Protein AF-A0A5Y6T663-F1 (afdb_monomer_lite)

Structure (mmCIF, N/CA/C/O backbone):
data_AF-A0A5Y6T663-F1
#
_entry.id   AF-A0A5Y6T663-F1
#
loop_
_atom_site.group_PDB
_atom_site.id
_atom_site.type_symbol
_atom_site.label_atom_id
_atom_site.label_alt_id
_atom_site.label_comp_id
_atom_site.label_asym_id
_atom_site.label_entity_id
_atom_site.label_seq_id
_atom_site.pdbx_PDB_ins_code
_atom_site.Cartn_x
_atom_site.Cartn_y
_atom_site.Cartn_z
_atom_site.occupancy
_atom_site.B_iso_or_equiv
_atom_site.auth_seq_id
_atom_site.auth_comp_id
_atom_site.auth_asym_id
_atom_site.auth_atom_id
_atom_site.pdbx_PDB_model_num
ATOM 1 N N . MET A 1 1 ? -22.056 -0.244 10.988 1.00 65.25 1 MET A N 1
ATOM 2 C CA . MET A 1 1 ? -20.904 -1.158 10.854 1.00 65.25 1 MET A CA 1
ATOM 3 C C . MET A 1 1 ? -20.160 -0.707 9.626 1.00 65.25 1 MET A C 1
ATOM 5 O O . MET A 1 1 ? -20.735 -0.798 8.547 1.00 65.25 1 MET A O 1
ATOM 9 N N . ASP A 1 2 ? -18.940 -0.209 9.800 1.00 78.00 2 ASP A N 1
ATOM 10 C CA . ASP A 1 2 ? -18.141 0.280 8.679 1.00 78.00 2 ASP A CA 1
ATOM 11 C C . ASP A 1 2 ? -17.199 -0.819 8.213 1.00 78.00 2 ASP A C 1
ATOM 13 O O . ASP A 1 2 ? -16.526 -1.484 9.008 1.00 78.00 2 ASP A O 1
ATOM 17 N N . PHE A 1 3 ? -17.209 -1.042 6.906 1.00 76.06 3 PHE A N 1
ATOM 18 C CA . PHE A 1 3 ? -16.431 -2.079 6.262 1.00 76.06 3 PHE A CA 1
ATOM 19 C C . PHE A 1 3 ? -15.706 -1.477 5.071 1.00 76.06 3 PHE A C 1
ATOM 21 O O . PHE A 1 3 ? -16.337 -1.068 4.096 1.00 76.06 3 PHE A O 1
ATOM 28 N N . ILE A 1 4 ? -14.380 -1.441 5.154 1.00 78.56 4 ILE A N 1
ATOM 29 C CA . ILE A 1 4 ? -13.534 -0.958 4.067 1.00 78.56 4 ILE A CA 1
ATOM 30 C C . ILE A 1 4 ? -12.858 -2.159 3.420 1.00 78.56 4 ILE A C 1
ATOM 32 O O . ILE A 1 4 ? -12.134 -2.917 4.070 1.00 78.56 4 ILE A O 1
ATOM 36 N N . PHE A 1 5 ? -13.080 -2.305 2.116 1.00 75.56 5 PHE A N 1
ATOM 37 C CA . PHE A 1 5 ? -12.410 -3.294 1.284 1.00 75.56 5 PHE A CA 1
ATOM 38 C C . PHE A 1 5 ? -11.526 -2.589 0.257 1.00 75.56 5 PHE A C 1
ATOM 40 O O . PHE A 1 5 ? -12.014 -2.030 -0.722 1.00 75.56 5 PHE A O 1
ATOM 47 N N . ALA A 1 6 ? -10.217 -2.628 0.483 1.00 70.19 6 ALA A N 1
ATOM 48 C CA . ALA A 1 6 ? -9.214 -2.010 -0.373 1.00 70.19 6 ALA A CA 1
ATOM 49 C C . ALA A 1 6 ? -8.317 -3.093 -0.987 1.00 70.19 6 ALA A C 1
ATOM 51 O O . ALA A 1 6 ? -7.175 -3.314 -0.574 1.00 70.19 6 ALA A O 1
ATOM 52 N N . ASN A 1 7 ? -8.860 -3.803 -1.976 1.00 59.28 7 ASN A N 1
ATOM 53 C CA . ASN A 1 7 ? -8.087 -4.745 -2.774 1.00 59.28 7 ASN A CA 1
ATOM 54 C C . ASN A 1 7 ? -7.321 -3.983 -3.857 1.00 59.28 7 ASN A C 1
ATOM 56 O O . ASN A 1 7 ? -7.898 -3.205 -4.606 1.00 59.28 7 ASN A O 1
ATOM 60 N N . GLN A 1 8 ? -6.024 -4.233 -3.940 1.00 63.66 8 GLN A N 1
ATOM 61 C CA . GLN A 1 8 ? -5.107 -3.709 -4.951 1.00 63.66 8 GLN A CA 1
ATOM 62 C C . GLN A 1 8 ? -4.817 -2.200 -4.976 1.00 63.66 8 GLN A C 1
ATOM 64 O O . GLN A 1 8 ? -3.810 -1.797 -5.547 1.00 63.66 8 GLN A O 1
ATOM 69 N N . SER A 1 9 ? -5.609 -1.361 -4.311 1.00 70.81 9 SER A N 1
ATOM 70 C CA . SER A 1 9 ? -5.451 0.098 -4.398 1.00 70.81 9 SER A CA 1
ATOM 71 C C . SER A 1 9 ? -4.274 0.652 -3.585 1.00 70.81 9 SER A C 1
ATOM 73 O O . SER A 1 9 ? -3.608 1.592 -4.011 1.00 70.81 9 SER A O 1
ATOM 75 N N . LEU A 1 10 ? -3.985 0.079 -2.412 1.00 82.19 10 LEU A N 1
ATOM 76 C CA . LEU A 1 10 ? -3.094 0.725 -1.435 1.00 82.19 10 LEU A CA 1
ATOM 77 C C . LEU A 1 10 ? -1.600 0.614 -1.757 1.00 82.19 10 LEU A C 1
ATOM 79 O O . LEU A 1 10 ? -0.798 1.409 -1.262 1.00 82.19 10 LEU A O 1
ATOM 83 N N . TYR A 1 11 ? -1.203 -0.352 -2.580 1.00 85.75 11 TYR A N 1
ATOM 84 C CA . TYR A 1 11 ? 0.191 -0.493 -2.991 1.00 85.75 11 TYR A CA 1
ATOM 85 C C . TYR A 1 11 ? 0.550 0.355 -4.220 1.00 85.75 11 TYR A C 1
ATOM 87 O O . TYR A 1 11 ? 1.717 0.394 -4.582 1.00 85.75 11 TYR A O 1
ATOM 95 N N . TYR A 1 12 ? -0.398 1.057 -4.850 1.00 88.81 12 TYR A N 1
ATOM 96 C CA . TYR A 1 12 ? -0.092 2.094 -5.852 1.00 88.81 12 TYR A CA 1
ATOM 97 C C . TYR A 1 12 ? 0.158 3.469 -5.220 1.00 88.81 12 TYR A C 1
ATOM 99 O O . TYR A 1 12 ? 0.591 4.401 -5.894 1.00 88.81 12 TYR A O 1
ATOM 107 N N . LEU A 1 13 ? -0.112 3.602 -3.920 1.00 90.50 13 LEU A N 1
ATOM 108 C CA . LEU A 1 13 ? 0.124 4.830 -3.177 1.00 90.50 13 LEU A CA 1
ATOM 109 C C . LEU A 1 13 ? 1.591 4.932 -2.760 1.00 90.50 13 LEU A C 1
ATOM 111 O O . LEU A 1 13 ? 2.214 3.946 -2.347 1.00 90.50 13 LEU A O 1
ATOM 115 N N . THR A 1 14 ? 2.112 6.159 -2.798 1.00 91.75 14 THR A N 1
ATOM 116 C CA . THR A 1 14 ? 3.361 6.497 -2.110 1.00 91.75 14 THR A CA 1
ATOM 117 C C . THR A 1 14 ? 3.215 6.212 -0.616 1.00 91.75 14 THR A C 1
ATOM 119 O O . THR A 1 14 ? 2.104 6.160 -0.078 1.00 91.75 14 THR A O 1
ATOM 122 N N . LYS A 1 15 ? 4.338 6.050 0.092 1.00 89.00 15 LYS A N 1
ATOM 123 C CA . LYS A 1 15 ? 4.299 5.805 1.542 1.00 89.00 15 LYS A CA 1
ATOM 124 C C . LYS A 1 15 ? 3.535 6.896 2.304 1.00 89.00 15 LYS A C 1
ATOM 126 O O . LYS A 1 15 ? 2.803 6.577 3.235 1.00 89.00 15 LYS A O 1
ATOM 131 N N . GLN A 1 16 ? 3.676 8.154 1.887 1.00 90.81 16 GLN A N 1
ATOM 132 C CA . GLN A 1 16 ? 2.975 9.282 2.498 1.00 90.81 16 GLN A CA 1
ATOM 133 C C . GLN A 1 16 ? 1.462 9.225 2.236 1.00 90.81 16 GLN A C 1
ATOM 135 O O . GLN A 1 16 ? 0.690 9.199 3.189 1.00 90.81 16 GLN A O 1
ATOM 140 N N . ALA A 1 17 ? 1.048 9.087 0.971 1.00 91.50 17 ALA A N 1
ATOM 141 C CA . ALA A 1 17 ? -0.369 9.022 0.604 1.00 91.50 17 ALA A CA 1
ATOM 142 C C . ALA A 1 17 ? -1.083 7.815 1.236 1.00 91.50 17 ALA A C 1
ATOM 144 O O . ALA A 1 17 ? -2.256 7.879 1.585 1.00 91.50 17 ALA A O 1
ATOM 145 N N . PHE A 1 18 ? -0.372 6.700 1.423 1.00 89.44 18 PHE A N 1
ATOM 146 C CA . PHE A 1 18 ? -0.913 5.564 2.161 1.00 89.44 18 PHE A CA 1
ATOM 147 C C . PHE A 1 18 ? -1.203 5.892 3.624 1.00 89.44 18 PHE A C 1
ATOM 149 O O . PHE A 1 18 ? -2.261 5.522 4.123 1.00 89.44 18 PHE A O 1
ATOM 156 N N . LYS A 1 19 ? -0.265 6.549 4.316 1.00 87.69 19 LYS A N 1
ATOM 157 C CA . LYS A 1 19 ? -0.451 6.920 5.723 1.00 87.69 19 LYS A CA 1
ATOM 158 C C . LYS A 1 19 ? -1.627 7.875 5.888 1.00 87.69 19 LYS A C 1
ATOM 160 O O . LYS A 1 19 ? -2.406 7.701 6.816 1.00 87.69 19 LYS A O 1
ATOM 165 N N . GLU A 1 20 ? -1.768 8.824 4.968 1.00 90.31 20 GLU A N 1
ATOM 166 C CA . GLU A 1 20 ? -2.909 9.742 4.909 1.00 90.31 20 GLU A CA 1
ATOM 167 C C . GLU A 1 20 ? -4.222 8.975 4.720 1.00 90.31 20 GLU A C 1
ATOM 169 O O . GLU A 1 20 ? -5.112 9.102 5.552 1.00 90.31 20 GLU A O 1
ATOM 174 N N . ALA A 1 21 ? -4.306 8.077 3.733 1.00 89.38 21 ALA A N 1
ATOM 175 C CA . ALA A 1 21 ? -5.507 7.270 3.506 1.00 89.38 21 ALA A CA 1
ATOM 176 C C . ALA A 1 21 ? -5.873 6.390 4.716 1.00 89.38 21 ALA A C 1
ATOM 178 O O . ALA A 1 21 ? -7.039 6.273 5.084 1.00 89.38 21 ALA A O 1
ATOM 179 N N . VAL A 1 22 ? -4.881 5.771 5.365 1.00 85.75 22 VAL A N 1
ATOM 180 C CA . VAL A 1 22 ? -5.113 4.983 6.583 1.00 85.75 22 VAL A CA 1
ATOM 181 C C . VAL A 1 22 ? -5.629 5.873 7.716 1.00 85.75 22 VAL A C 1
ATOM 183 O O . VAL A 1 22 ? -6.558 5.475 8.417 1.00 85.75 22 VAL A O 1
ATOM 186 N N . GLN A 1 23 ? -5.062 7.068 7.890 1.00 85.94 23 GLN A N 1
ATOM 187 C CA . GLN A 1 23 ? -5.503 8.027 8.901 1.00 85.94 23 GLN A CA 1
ATOM 188 C C . GLN A 1 23 ? -6.937 8.507 8.637 1.00 85.94 23 GLN A C 1
ATOM 190 O O . GLN A 1 23 ? -7.751 8.498 9.557 1.00 85.94 23 GLN A O 1
ATOM 195 N N . GLU A 1 24 ? -7.279 8.820 7.387 1.00 87.62 24 GLU A N 1
ATOM 196 C CA . GLU A 1 24 ? -8.649 9.152 6.981 1.00 87.62 24 GLU A CA 1
ATOM 197 C C . GLU A 1 24 ? -9.622 8.015 7.314 1.00 87.62 24 GLU A C 1
ATOM 199 O O . GLU A 1 24 ? -10.703 8.255 7.851 1.00 87.62 24 GLU A O 1
ATOM 204 N N . PHE A 1 25 ? -9.237 6.755 7.073 1.00 86.25 25 PHE A N 1
ATOM 205 C CA . PHE A 1 25 ? -10.068 5.612 7.454 1.00 86.25 25 PHE A CA 1
ATOM 206 C C . PHE A 1 25 ? -10.303 5.548 8.964 1.00 86.25 25 PHE A C 1
ATOM 208 O O . PHE A 1 25 ? -11.426 5.264 9.377 1.00 86.25 25 PHE A O 1
ATOM 215 N N . TYR A 1 26 ? -9.289 5.828 9.788 1.00 82.88 26 TYR A N 1
ATOM 216 C CA . TYR A 1 26 ? -9.461 5.885 11.243 1.00 82.88 26 TYR A CA 1
ATOM 217 C C . TYR A 1 26 ? -10.381 7.021 11.691 1.00 82.88 26 TYR A C 1
ATOM 219 O O . TYR A 1 26 ? -11.121 6.838 12.652 1.00 82.88 26 TYR A O 1
ATOM 227 N N . GLU A 1 27 ? -10.323 8.181 11.040 1.00 84.94 27 GLU A N 1
ATOM 228 C CA . GLU A 1 27 ? -11.131 9.350 11.409 1.00 84.94 27 GLU A CA 1
ATOM 229 C C . GLU A 1 27 ? -12.598 9.206 10.994 1.00 84.94 27 GLU A C 1
ATOM 231 O O . GLU A 1 27 ? -13.490 9.677 11.697 1.00 84.94 27 GLU A O 1
ATOM 236 N N . LEU A 1 28 ? -12.852 8.541 9.865 1.00 85.56 28 LEU A N 1
ATOM 237 C CA . LEU A 1 28 ? -14.195 8.382 9.306 1.00 85.56 28 LEU A CA 1
ATOM 238 C C . LEU A 1 28 ? -14.950 7.170 9.861 1.00 85.56 28 LEU A C 1
ATOM 240 O O . LEU A 1 28 ? -16.181 7.149 9.829 1.00 85.56 28 LEU A O 1
ATOM 244 N N . CYS A 1 29 ? -14.239 6.144 10.327 1.00 85.19 29 CYS A N 1
ATOM 245 C CA . CYS A 1 29 ? -14.857 4.909 10.789 1.00 85.19 29 CYS A CA 1
ATOM 246 C C . CYS A 1 29 ? -15.311 4.979 12.250 1.00 85.19 29 CYS A C 1
ATOM 248 O O . CYS A 1 29 ? -14.605 5.461 13.132 1.00 85.19 29 CYS A O 1
ATOM 250 N N . ASN A 1 30 ? -16.464 4.375 12.525 1.00 85.19 30 ASN A N 1
ATOM 251 C CA . ASN A 1 30 ? -16.935 4.111 13.875 1.00 85.19 30 ASN A CA 1
ATOM 252 C C . ASN A 1 30 ? -16.051 3.071 14.582 1.00 85.19 30 ASN A C 1
ATOM 254 O O . ASN A 1 30 ? -15.374 2.244 13.958 1.00 85.19 30 ASN A O 1
ATOM 258 N N . GLU A 1 31 ? -16.115 3.063 15.915 1.00 83.25 31 GLU A N 1
ATOM 259 C CA . GLU A 1 31 ? -15.451 2.048 16.729 1.00 83.25 31 GLU A CA 1
ATOM 260 C C . GLU A 1 31 ? -15.869 0.629 16.299 1.00 83.25 31 GLU A C 1
ATOM 262 O O . GLU A 1 31 ? -17.045 0.337 16.068 1.00 83.25 31 GLU A O 1
ATOM 267 N N . GLY A 1 32 ? -14.884 -0.264 16.167 1.00 80.56 32 GLY A N 1
ATOM 268 C CA . GLY A 1 32 ? -15.101 -1.643 15.720 1.00 80.56 32 GLY A CA 1
ATOM 269 C C . GLY A 1 32 ? -15.143 -1.839 14.201 1.00 80.56 32 GLY A C 1
ATOM 270 O O . GLY A 1 32 ? -15.439 -2.947 13.752 1.00 80.56 32 GLY A O 1
ATOM 271 N N . ALA A 1 33 ? -14.835 -0.813 13.404 1.00 81.88 33 ALA A N 1
ATOM 272 C CA . ALA A 1 33 ? -14.691 -0.958 11.959 1.00 81.88 33 ALA A CA 1
ATOM 273 C C . ALA A 1 33 ? -13.620 -1.985 11.562 1.00 81.88 33 ALA A C 1
ATOM 275 O O . ALA A 1 33 ? -12.612 -2.185 12.247 1.00 81.88 33 ALA A O 1
ATOM 276 N N . ILE A 1 34 ? -13.846 -2.635 10.419 1.00 81.38 34 ILE A N 1
ATOM 277 C CA . ILE A 1 34 ? -12.955 -3.666 9.887 1.00 81.38 34 ILE A CA 1
ATOM 278 C C . ILE A 1 34 ? -12.421 -3.213 8.530 1.00 81.38 34 ILE A C 1
ATOM 280 O O . ILE A 1 34 ? -13.188 -2.933 7.608 1.00 81.38 34 ILE A O 1
ATOM 284 N N . ILE A 1 35 ? -11.092 -3.197 8.405 1.00 78.69 35 ILE A N 1
ATOM 285 C CA . ILE A 1 35 ? -10.388 -2.875 7.163 1.00 78.69 35 ILE A CA 1
ATOM 286 C C . ILE A 1 35 ? -9.744 -4.146 6.618 1.00 78.69 35 ILE A C 1
ATOM 288 O O . ILE A 1 35 ? -8.910 -4.771 7.276 1.00 78.69 35 ILE A O 1
ATOM 292 N N . PHE A 1 36 ? -10.107 -4.506 5.389 1.00 77.94 36 PHE A N 1
ATOM 293 C CA . PHE A 1 36 ? -9.429 -5.536 4.612 1.00 77.94 36 PHE A CA 1
ATOM 294 C C . PHE A 1 36 ? -8.640 -4.889 3.481 1.00 77.94 36 PHE A C 1
ATOM 296 O O . PHE A 1 36 ? -9.215 -4.313 2.558 1.00 77.94 36 PHE A O 1
ATOM 303 N N . ALA A 1 37 ? -7.319 -5.030 3.539 1.00 76.62 37 ALA A N 1
ATOM 304 C CA . ALA A 1 37 ? -6.406 -4.531 2.526 1.00 76.62 37 ALA A CA 1
ATOM 305 C C . ALA A 1 37 ? -5.456 -5.627 2.043 1.00 76.62 37 ALA A C 1
ATOM 307 O O . ALA A 1 37 ? -5.059 -6.511 2.804 1.00 76.62 37 ALA A O 1
ATOM 308 N N . THR A 1 38 ? -5.063 -5.542 0.776 1.00 75.38 38 THR A N 1
ATOM 309 C CA . THR A 1 38 ? -4.017 -6.391 0.196 1.00 75.38 38 THR A CA 1
ATOM 310 C C . THR A 1 38 ? -2.791 -5.553 -0.122 1.00 75.38 38 THR A C 1
ATOM 312 O O . THR A 1 38 ? -2.913 -4.527 -0.791 1.00 75.38 38 THR A O 1
ATOM 315 N N . MET A 1 39 ? -1.618 -6.023 0.290 1.00 78.44 39 MET A N 1
ATOM 316 C CA . MET A 1 39 ? -0.323 -5.431 -0.046 1.00 78.44 39 MET A CA 1
ATOM 317 C C . MET A 1 39 ? 0.516 -6.431 -0.837 1.00 78.44 39 MET A C 1
ATOM 319 O O . MET A 1 39 ? 0.359 -7.644 -0.671 1.00 78.44 39 MET A O 1
ATOM 323 N N . MET A 1 40 ? 1.401 -5.928 -1.697 1.00 81.44 40 MET A N 1
ATOM 324 C CA . MET A 1 40 ? 2.237 -6.777 -2.545 1.00 81.44 40 MET A CA 1
ATOM 325 C C . MET A 1 40 ? 3.554 -7.091 -1.854 1.00 81.44 40 MET A C 1
ATOM 327 O O . MET A 1 40 ? 4.299 -6.184 -1.496 1.00 81.44 40 MET A O 1
ATOM 331 N N . SER A 1 41 ? 3.874 -8.377 -1.734 1.00 80.25 41 SER A N 1
ATOM 332 C CA . SER A 1 41 ? 5.242 -8.806 -1.442 1.00 80.25 41 SER A CA 1
ATOM 333 C C . SER A 1 41 ? 6.082 -8.761 -2.715 1.00 80.25 41 SER A C 1
ATOM 335 O O . SER A 1 41 ? 5.595 -9.044 -3.813 1.00 80.25 41 SER A O 1
ATOM 337 N N . ASP A 1 42 ? 7.362 -8.443 -2.562 1.00 77.31 42 ASP A N 1
ATOM 338 C CA . ASP A 1 42 ? 8.345 -8.469 -3.644 1.00 77.31 42 ASP A CA 1
ATOM 339 C C . ASP A 1 42 ? 8.561 -9.875 -4.241 1.00 77.31 42 ASP A C 1
ATOM 341 O O . ASP A 1 42 ? 8.904 -9.999 -5.419 1.00 77.31 42 ASP A O 1
ATOM 345 N N . LYS A 1 43 ? 8.300 -10.940 -3.471 1.00 76.69 43 LYS A N 1
ATOM 346 C CA . LYS A 1 43 ? 8.506 -12.341 -3.877 1.00 76.69 43 LYS A CA 1
ATOM 347 C C . LYS A 1 43 ? 7.647 -12.766 -5.068 1.00 76.69 43 LYS A C 1
ATOM 349 O O . LYS A 1 43 ? 8.137 -13.468 -5.952 1.00 76.69 43 LYS A O 1
ATOM 354 N N . GLY A 1 44 ? 6.391 -12.316 -5.114 1.00 70.00 44 GLY A N 1
ATOM 355 C CA . GLY A 1 44 ? 5.439 -12.680 -6.173 1.00 70.00 44 GLY A CA 1
ATOM 356 C C . GLY A 1 44 ? 5.745 -12.043 -7.534 1.00 70.00 44 GLY A C 1
ATOM 357 O O . GLY A 1 44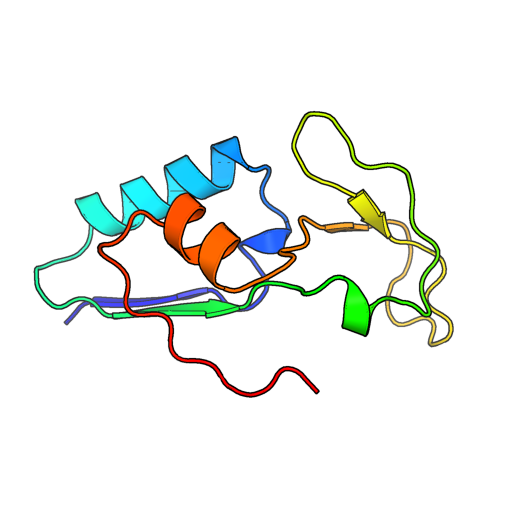 ? 5.148 -12.420 -8.539 1.00 70.00 44 GLY A O 1
ATOM 358 N N . TYR A 1 45 ? 6.673 -11.082 -7.570 1.00 72.69 45 TYR A N 1
ATOM 359 C CA . TYR A 1 45 ? 7.019 -10.293 -8.756 1.00 72.69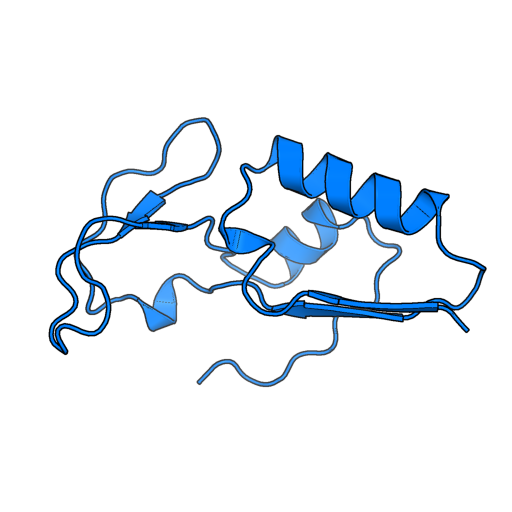 45 TYR A CA 1
ATOM 360 C C . TYR A 1 45 ? 8.477 -10.487 -9.181 1.00 72.69 45 TYR A C 1
ATOM 362 O O . TYR A 1 45 ? 9.015 -9.696 -9.951 1.00 72.69 45 TYR A O 1
ATOM 370 N N . SER A 1 46 ? 9.113 -11.567 -8.725 1.00 72.69 46 SER A N 1
ATOM 371 C CA . SER A 1 46 ? 10.474 -11.946 -9.126 1.00 72.69 46 SER A CA 1
ATOM 372 C C . SER A 1 46 ? 10.633 -12.148 -10.639 1.00 72.69 46 SER A C 1
ATOM 374 O O . SER A 1 46 ? 11.716 -11.930 -11.168 1.00 72.69 46 SER A O 1
ATOM 376 N N . MET A 1 47 ? 9.548 -12.514 -11.328 1.00 74.69 47 MET A N 1
ATOM 377 C CA . MET A 1 47 ? 9.494 -12.743 -12.779 1.00 74.69 47 MET A CA 1
ATOM 378 C C . MET A 1 47 ? 9.341 -11.454 -13.606 1.00 74.69 47 MET A C 1
ATOM 380 O O . MET A 1 47 ? 9.300 -11.527 -14.830 1.00 74.69 47 MET A O 1
ATOM 384 N N . TYR A 1 48 ? 9.185 -10.295 -12.960 1.00 80.00 48 TYR A N 1
ATOM 385 C CA . TYR A 1 48 ? 9.027 -9.004 -13.627 1.00 80.00 48 TYR A CA 1
ATOM 386 C C . TYR A 1 48 ? 10.345 -8.236 -13.623 1.00 80.00 48 TYR A C 1
ATOM 388 O O . TYR A 1 48 ? 11.135 -8.326 -12.679 1.00 80.00 48 TYR A O 1
ATOM 396 N N . GLU A 1 49 ? 10.542 -7.409 -14.645 1.00 83.00 49 GLU A N 1
ATOM 397 C CA . GLU A 1 49 ? 11.601 -6.409 -14.625 1.00 83.00 49 GLU A CA 1
ATOM 398 C C . GLU A 1 49 ? 11.265 -5.343 -13.585 1.00 83.00 49 GLU A C 1
ATOM 400 O O . GLU A 1 49 ? 10.129 -4.868 -13.494 1.00 83.00 49 GLU A O 1
ATOM 405 N N . ARG A 1 50 ? 12.258 -4.976 -12.776 1.00 8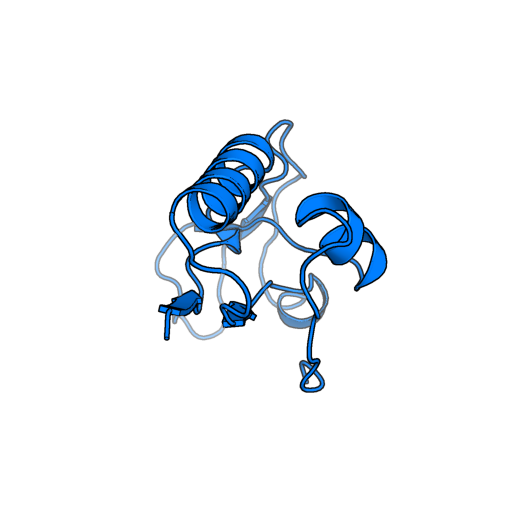5.88 50 ARG A N 1
ATOM 406 C CA . ARG A 1 50 ? 12.086 -4.076 -11.639 1.00 85.88 50 ARG A CA 1
ATOM 407 C C . ARG A 1 50 ? 13.099 -2.947 -11.707 1.00 85.88 50 ARG A C 1
ATOM 409 O O . ARG A 1 50 ? 14.293 -3.207 -11.814 1.00 85.88 50 ARG A O 1
ATOM 416 N N . GLY A 1 51 ? 12.612 -1.717 -11.588 1.00 86.69 51 GLY A N 1
ATOM 417 C CA . GLY A 1 51 ? 13.456 -0.548 -11.377 1.00 86.69 51 GLY A CA 1
ATOM 418 C C . GLY A 1 51 ? 14.043 -0.501 -9.964 1.00 86.69 51 GLY A C 1
ATOM 419 O O . GLY A 1 51 ? 13.769 -1.359 -9.111 1.00 86.69 51 GLY A O 1
ATOM 420 N N . GLU A 1 52 ? 14.830 0.541 -9.716 1.00 90.88 52 GLU A N 1
ATOM 421 C CA . GLU A 1 52 ? 15.312 0.897 -8.381 1.00 90.88 52 GLU A CA 1
ATOM 422 C C . GLU A 1 52 ? 14.166 1.364 -7.471 1.00 90.88 52 GLU A C 1
ATOM 424 O O . GLU A 1 52 ? 13.090 1.755 -7.934 1.00 90.88 52 GLU A O 1
ATOM 429 N N . LEU A 1 53 ? 14.387 1.290 -6.155 1.00 91.31 53 LEU A N 1
ATOM 430 C CA . LEU A 1 53 ? 13.455 1.861 -5.181 1.00 91.31 53 LEU A CA 1
ATOM 431 C C . LEU A 1 53 ? 13.549 3.390 -5.233 1.00 91.31 53 LEU A C 1
ATOM 433 O O . LEU A 1 53 ? 14.626 3.947 -5.053 1.00 91.31 53 LEU A O 1
ATOM 437 N N . MET A 1 54 ? 12.419 4.051 -5.461 1.00 92.75 54 MET A N 1
ATOM 438 C CA . MET A 1 54 ? 12.321 5.509 -5.501 1.00 92.75 54 MET A CA 1
ATOM 439 C C . MET A 1 54 ? 12.152 6.089 -4.086 1.00 92.75 54 MET A C 1
ATOM 441 O O . MET A 1 54 ? 11.644 5.410 -3.190 1.00 92.75 54 MET A O 1
ATOM 445 N N . ASP A 1 55 ? 12.470 7.374 -3.901 1.00 92.62 55 ASP A N 1
ATOM 446 C CA . ASP A 1 55 ? 12.356 8.075 -2.605 1.00 92.62 55 ASP A CA 1
ATOM 447 C C . ASP A 1 55 ? 10.934 8.044 -2.013 1.00 92.62 55 ASP A C 1
ATOM 449 O O . ASP A 1 55 ? 10.738 8.046 -0.800 1.00 92.62 55 ASP A O 1
ATOM 453 N N . ASN A 1 56 ? 9.912 7.948 -2.867 1.00 91.06 56 ASN A N 1
ATOM 454 C CA . ASN A 1 56 ? 8.506 7.847 -2.466 1.00 91.06 56 ASN A CA 1
ATOM 455 C C . ASN A 1 56 ? 8.059 6.415 -2.086 1.00 91.06 56 ASN A C 1
ATOM 457 O O . ASN A 1 56 ? 6.866 6.176 -1.869 1.00 91.06 56 ASN A O 1
ATOM 461 N N . SER A 1 57 ? 9.011 5.480 -1.987 1.00 90.75 57 SER A N 1
ATOM 462 C CA . SER A 1 57 ? 8.828 4.050 -1.696 1.00 90.75 57 SER A CA 1
ATOM 463 C C . SER A 1 57 ? 8.132 3.231 -2.791 1.00 90.75 57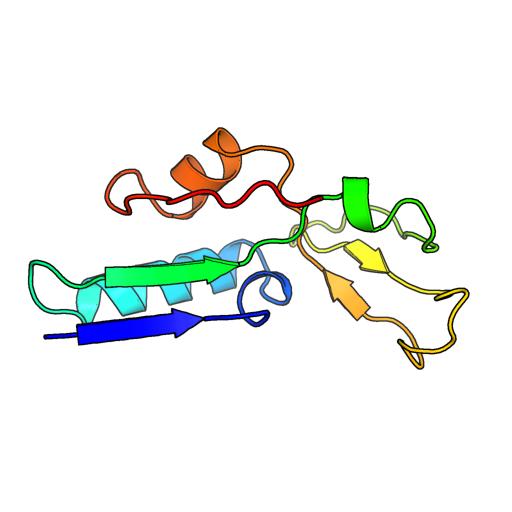 SER A C 1
ATOM 465 O O . SER A 1 57 ? 7.748 2.086 -2.546 1.00 90.75 57 SER A O 1
ATOM 467 N N . LEU A 1 58 ? 7.971 3.781 -3.997 1.00 92.25 58 LEU A N 1
ATOM 468 C CA . LEU A 1 58 ? 7.497 3.028 -5.155 1.00 92.25 58 LEU A CA 1
ATOM 469 C C . LEU A 1 58 ? 8.665 2.396 -5.908 1.00 92.25 58 LEU A C 1
ATOM 471 O O . LEU A 1 58 ? 9.789 2.896 -5.912 1.00 92.25 58 LEU A O 1
ATOM 475 N N . ARG A 1 59 ? 8.379 1.287 -6.582 1.00 92.06 59 ARG A N 1
ATOM 476 C CA . ARG A 1 59 ? 9.291 0.634 -7.513 1.00 92.06 59 ARG A CA 1
ATOM 477 C C . ARG A 1 59 ? 8.576 0.421 -8.835 1.00 92.06 59 ARG A C 1
ATOM 479 O O . ARG A 1 59 ? 7.439 -0.051 -8.863 1.00 92.06 59 ARG A O 1
ATOM 486 N N . GLU A 1 60 ? 9.245 0.763 -9.926 1.00 91.81 60 GLU A N 1
ATOM 487 C CA . GLU A 1 60 ? 8.716 0.507 -11.260 1.00 91.81 60 GLU A CA 1
ATOM 488 C C . GLU A 1 60 ? 8.771 -0.995 -11.576 1.00 91.81 60 GLU A C 1
ATOM 490 O O . GLU A 1 6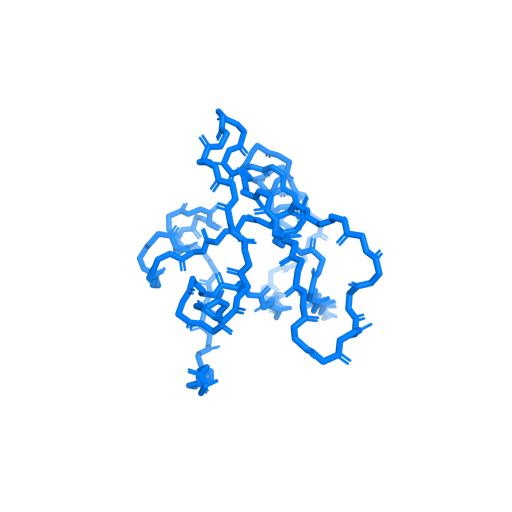0 ? 9.773 -1.659 -11.312 1.00 91.81 60 GLU A O 1
ATOM 495 N N . VAL A 1 61 ? 7.692 -1.530 -12.138 1.00 88.56 61 VAL A N 1
ATOM 496 C CA . VAL A 1 61 ? 7.523 -2.927 -12.539 1.00 88.56 61 VAL A CA 1
ATOM 497 C C . VAL A 1 61 ? 7.131 -2.951 -14.014 1.00 88.56 61 VAL A C 1
ATOM 499 O O . VAL A 1 61 ? 6.148 -2.313 -14.399 1.00 88.56 61 VAL A O 1
ATOM 502 N N . LYS A 1 62 ? 7.895 -3.678 -14.835 1.00 85.75 62 LYS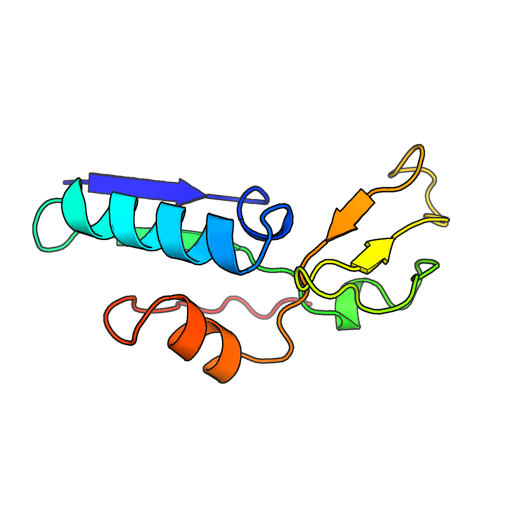 A N 1
ATOM 503 C CA . LYS A 1 62 ? 7.711 -3.810 -16.293 1.00 85.75 62 LYS A CA 1
ATOM 504 C C . LYS A 1 62 ? 7.870 -5.260 -16.744 1.00 85.75 62 LYS A C 1
ATOM 506 O O . LYS A 1 62 ? 8.184 -6.149 -15.953 1.00 85.75 62 LYS A O 1
ATOM 511 N N . GLY A 1 63 ? 7.665 -5.487 -18.041 1.00 70.50 63 GLY A N 1
ATOM 512 C CA . GLY A 1 63 ? 8.142 -6.702 -18.703 1.00 70.50 63 GLY A CA 1
ATOM 513 C C . GLY A 1 63 ? 7.397 -7.966 -18.286 1.00 70.50 63 GLY A C 1
ATOM 514 O O . GLY A 1 63 ? 8.006 -9.020 -18.167 1.00 70.50 63 GLY A O 1
ATOM 515 N N . CYS A 1 64 ? 6.085 -7.877 -18.035 1.00 64.94 64 CYS A N 1
ATOM 516 C CA . CYS A 1 64 ? 5.287 -9.042 -17.659 1.00 64.94 64 CYS A CA 1
ATOM 517 C C . CYS A 1 64 ? 5.422 -10.165 -18.707 1.00 64.94 64 CYS A C 1
ATOM 519 O O . CYS A 1 64 ? 4.941 -9.978 -19.828 1.00 64.94 64 CYS A O 1
ATOM 521 N N . PRO A 1 65 ? 5.953 -11.355 -18.353 1.00 62.56 65 PRO A N 1
ATOM 522 C CA . PRO A 1 65 ? 6.131 -12.452 -19.313 1.00 62.56 65 PRO A CA 1
ATOM 523 C C . PRO A 1 65 ? 4.810 -12.939 -19.923 1.00 62.56 65 PRO A C 1
ATOM 525 O O . PRO A 1 65 ? 4.784 -13.498 -21.012 1.00 62.56 65 PRO A O 1
ATOM 528 N N . SER A 1 66 ? 3.698 -12.720 -19.212 1.00 68.00 66 SER A N 1
ATOM 529 C CA . SER A 1 66 ? 2.349 -13.098 -19.651 1.00 68.00 66 SER A CA 1
ATOM 530 C C . SER A 1 66 ? 1.620 -12.016 -20.458 1.00 68.00 66 SER A C 1
ATOM 532 O O . SER A 1 66 ? 0.478 -12.234 -20.852 1.00 68.00 66 SER A O 1
ATOM 534 N N . GLY A 1 67 ? 2.216 -10.832 -20.648 1.00 63.34 67 GLY A N 1
ATOM 535 C CA . GLY A 1 67 ? 1.576 -9.695 -21.324 1.00 63.34 67 GLY A CA 1
ATOM 536 C C . GLY A 1 67 ? 0.404 -9.053 -20.563 1.00 63.34 67 GLY A C 1
ATOM 537 O O . GLY A 1 67 ? -0.225 -8.136 -21.078 1.00 63.34 67 GLY A O 1
ATOM 538 N N . ARG A 1 68 ? 0.101 -9.498 -19.332 1.00 63.34 68 ARG A N 1
ATOM 539 C CA . ARG A 1 68 ? -1.028 -8.994 -18.521 1.00 63.34 68 ARG A CA 1
ATOM 540 C C . ARG A 1 68 ? -0.884 -7.540 -18.069 1.00 63.34 68 ARG A C 1
ATOM 542 O O . ARG A 1 68 ? -1.886 -6.894 -17.791 1.00 63.34 68 ARG A O 1
ATOM 549 N N . LEU A 1 69 ? 0.347 -7.046 -17.971 1.00 64.88 69 LEU A N 1
ATOM 550 C CA . LEU A 1 69 ? 0.651 -5.641 -17.706 1.00 64.88 69 LEU A CA 1
ATOM 551 C C . LEU A 1 69 ? 1.177 -5.021 -19.000 1.00 64.88 69 LEU A C 1
ATOM 553 O O . LEU A 1 69 ? 2.324 -5.250 -19.382 1.00 64.88 69 LEU A O 1
ATOM 557 N N . SER A 1 70 ? 0.325 -4.259 -19.685 1.00 61.94 70 SER A N 1
ATOM 558 C CA . SER A 1 70 ? 0.738 -3.412 -20.800 1.00 61.94 70 SER A CA 1
ATOM 559 C C . SER A 1 70 ? 1.370 -2.131 -20.242 1.00 61.94 70 SER A C 1
ATOM 561 O O . SER A 1 70 ? 0.656 -1.232 -19.803 1.00 61.94 70 SER A O 1
ATOM 563 N N . GLY A 1 71 ? 2.702 -2.056 -20.234 1.00 73.81 71 GLY A N 1
ATOM 564 C CA . GLY A 1 71 ? 3.460 -0.872 -19.804 1.00 73.81 71 GLY A CA 1
ATOM 565 C C . GLY A 1 71 ? 4.068 -0.976 -18.402 1.00 73.81 71 GLY A C 1
ATOM 566 O O . GLY A 1 71 ? 4.166 -2.061 -17.828 1.00 73.81 71 GLY A O 1
ATOM 567 N N . SER A 1 72 ? 4.526 0.162 -17.876 1.00 84.75 72 SER A N 1
ATOM 568 C CA . SER A 1 72 ? 5.061 0.265 -16.516 1.00 84.75 72 SER A CA 1
ATOM 569 C C . SER A 1 72 ? 3.951 0.417 -15.482 1.00 84.75 72 SER A C 1
ATOM 571 O O . SER A 1 72 ? 2.959 1.106 -15.707 1.00 84.75 72 SER A O 1
ATOM 573 N N . SER A 1 73 ? 4.155 -0.151 -14.301 1.00 87.19 73 SER A N 1
ATOM 574 C CA . SER A 1 73 ? 3.381 0.163 -13.097 1.00 87.19 73 SER A CA 1
ATOM 575 C C . SER A 1 73 ? 4.310 0.504 -11.944 1.00 87.19 73 SER A C 1
ATOM 577 O O . SER A 1 73 ? 5.421 -0.011 -11.877 1.00 87.19 73 SER A O 1
ATOM 579 N N . TYR A 1 74 ? 3.853 1.342 -11.019 1.00 90.44 74 TYR A N 1
ATOM 580 C CA . TYR A 1 74 ? 4.622 1.731 -9.839 1.00 90.44 74 TYR A CA 1
ATOM 581 C C . TYR A 1 74 ? 3.983 1.117 -8.604 1.00 90.44 74 TYR A C 1
ATOM 583 O O . TYR A 1 74 ? 2.842 1.425 -8.276 1.00 90.44 74 TYR A O 1
ATOM 591 N N . ILE A 1 75 ? 4.703 0.209 -7.955 1.00 89.75 75 ILE A N 1
ATOM 592 C CA . ILE A 1 75 ? 4.182 -0.602 -6.856 1.00 89.75 75 ILE A CA 1
ATOM 593 C C . ILE A 1 75 ? 5.057 -0.383 -5.625 1.00 89.75 75 ILE A C 1
ATOM 595 O O . ILE A 1 75 ? 6.282 -0.491 -5.688 1.00 89.75 75 ILE A O 1
ATOM 599 N N . ARG A 1 76 ? 4.421 -0.102 -4.492 1.00 90.12 76 ARG A N 1
ATOM 600 C CA . ARG A 1 76 ? 5.021 -0.166 -3.164 1.00 90.12 76 ARG A CA 1
ATOM 601 C C . ARG A 1 76 ? 4.945 -1.600 -2.670 1.00 90.12 76 ARG A C 1
ATOM 603 O O . ARG A 1 76 ? 3.865 -2.118 -2.383 1.00 90.12 76 ARG A O 1
ATOM 610 N N . PHE A 1 77 ? 6.102 -2.233 -2.575 1.00 88.06 77 PHE A N 1
ATOM 611 C CA . PHE A 1 77 ? 6.215 -3.560 -1.994 1.00 88.06 77 PHE A CA 1
ATOM 612 C C . PHE A 1 77 ? 6.342 -3.471 -0.477 1.00 88.06 77 PHE A C 1
ATOM 614 O O . PHE A 1 77 ? 6.968 -2.553 0.044 1.00 88.06 77 PHE A O 1
ATOM 621 N N . THR A 1 78 ? 5.782 -4.456 0.208 1.00 84.06 78 THR A N 1
ATOM 622 C CA . THR A 1 78 ? 5.963 -4.675 1.640 1.00 84.06 78 THR A CA 1
ATOM 623 C C . THR A 1 78 ? 6.831 -5.915 1.828 1.00 84.06 78 THR A C 1
ATOM 625 O O . THR A 1 78 ? 6.554 -6.965 1.239 1.00 84.06 78 THR A O 1
ATOM 628 N N . LYS A 1 79 ? 7.887 -5.810 2.636 1.00 79.12 79 LYS A N 1
ATOM 629 C CA . LYS A 1 79 ? 8.827 -6.911 2.886 1.00 79.12 79 LYS A CA 1
ATOM 630 C C . LYS A 1 79 ? 8.233 -7.965 3.807 1.00 79.12 79 LYS A C 1
ATOM 632 O O . LYS A 1 79 ? 8.319 -9.161 3.523 1.00 79.12 79 LYS A O 1
ATOM 637 N N . ASP A 1 80 ? 7.618 -7.516 4.895 1.00 78.31 80 ASP A N 1
ATOM 638 C CA . ASP A 1 80 ? 7.044 -8.377 5.918 1.00 78.31 80 ASP A CA 1
ATOM 639 C C . ASP A 1 80 ? 5.860 -7.721 6.643 1.00 78.31 80 ASP A C 1
ATOM 641 O O . ASP A 1 80 ? 5.442 -6.597 6.366 1.00 78.31 80 ASP A O 1
ATOM 645 N N . ILE A 1 81 ? 5.256 -8.484 7.550 1.00 77.25 81 ILE A N 1
ATOM 646 C CA . ILE A 1 81 ? 4.084 -8.042 8.301 1.00 77.25 81 ILE A CA 1
ATOM 647 C C . ILE A 1 81 ? 4.408 -6.946 9.323 1.00 77.25 81 ILE A C 1
ATOM 649 O O . ILE A 1 81 ? 3.510 -6.181 9.667 1.00 77.25 81 ILE A O 1
ATOM 653 N N . GLU A 1 82 ? 5.645 -6.860 9.813 1.00 82.38 82 GLU A N 1
ATOM 654 C CA . GLU A 1 82 ? 6.021 -5.853 10.806 1.00 82.38 82 GLU A CA 1
ATOM 655 C C . GLU A 1 82 ? 6.122 -4.476 10.146 1.00 82.38 82 GLU A C 1
ATOM 657 O O . GLU A 1 82 ? 5.525 -3.529 10.652 1.00 82.38 82 GLU A O 1
ATOM 662 N N . GLU A 1 83 ? 6.706 -4.390 8.944 1.00 81.69 83 GLU A N 1
ATOM 663 C CA . GLU A 1 83 ? 6.679 -3.164 8.130 1.00 81.69 83 GLU A CA 1
ATOM 664 C C . GLU A 1 83 ? 5.238 -2.692 7.876 1.00 81.69 83 GLU A C 1
ATOM 666 O O . GLU A 1 83 ? 4.928 -1.506 7.999 1.00 81.69 83 GLU A O 1
ATOM 671 N N . LEU A 1 84 ? 4.323 -3.623 7.575 1.00 78.81 84 LEU A N 1
ATOM 672 C CA . LEU A 1 84 ? 2.921 -3.268 7.363 1.00 78.81 84 LEU A CA 1
ATOM 673 C C . LEU A 1 84 ? 2.254 -2.751 8.639 1.00 78.81 84 LEU A C 1
ATOM 675 O O . LEU A 1 84 ? 1.515 -1.775 8.566 1.00 78.81 84 LEU A O 1
ATOM 679 N N . LYS A 1 85 ? 2.493 -3.400 9.786 1.00 80.19 85 LYS A N 1
ATOM 680 C CA . LYS A 1 85 ? 1.946 -2.992 11.091 1.00 80.19 85 LYS A CA 1
ATOM 681 C C . LYS A 1 85 ? 2.425 -1.602 11.500 1.00 80.19 85 LYS A C 1
ATOM 683 O O . LYS A 1 85 ? 1.636 -0.829 12.041 1.00 80.19 85 LYS A O 1
ATOM 688 N N . GLU A 1 86 ? 3.693 -1.294 11.245 1.00 83.81 86 GLU A N 1
ATOM 689 C CA . GLU A 1 86 ? 4.246 0.041 11.465 1.00 83.81 86 GLU A CA 1
ATOM 690 C C . GLU A 1 86 ? 3.562 1.073 10.564 1.00 83.81 86 GLU A C 1
ATOM 692 O O . GLU A 1 86 ? 3.123 2.120 11.041 1.00 83.81 86 GLU A O 1
ATOM 697 N N . ASP A 1 87 ? 3.411 0.760 9.275 1.00 80.00 87 ASP A N 1
ATOM 698 C CA . ASP A 1 87 ? 2.827 1.673 8.294 1.00 80.00 87 ASP A CA 1
ATOM 699 C C . ASP A 1 87 ? 1.328 1.943 8.535 1.00 80.00 87 ASP A C 1
ATOM 701 O O . ASP A 1 87 ? 0.872 3.057 8.277 1.00 80.00 87 ASP A O 1
ATOM 705 N N . VAL A 1 88 ? 0.561 0.968 9.042 1.00 77.19 88 VAL A N 1
ATOM 706 C CA . VAL A 1 88 ? -0.873 1.142 9.373 1.00 77.19 88 VAL A CA 1
ATOM 707 C C . VAL A 1 88 ? -1.129 1.709 10.774 1.00 77.19 88 VAL A C 1
ATOM 709 O O . VAL A 1 88 ? -2.279 1.995 11.124 1.00 77.19 88 VAL A O 1
ATOM 712 N N . GLY A 1 89 ? -0.077 1.853 11.587 1.00 67.88 89 GLY A N 1
ATOM 713 C CA . GLY A 1 89 ? -0.179 2.094 13.024 1.00 67.88 89 GLY A CA 1
ATOM 714 C C . GLY A 1 89 ? -0.800 0.886 13.737 1.00 67.88 89 GLY A C 1
ATOM 715 O O . GLY A 1 89 ? -1.756 0.286 13.254 1.00 67.88 89 GLY A O 1
ATOM 716 N N . GLY A 1 90 ? -0.290 0.506 14.913 1.00 57.00 90 GLY A N 1
ATOM 717 C CA . GLY A 1 90 ? -0.641 -0.741 15.624 1.00 57.00 90 GLY A CA 1
ATOM 718 C C . GLY A 1 90 ? -2.113 -0.959 16.039 1.00 57.00 90 GLY A C 1
ATOM 719 O O . GLY A 1 90 ? -2.376 -1.802 16.892 1.00 57.00 90 GLY A O 1
ATOM 720 N N . LYS A 1 91 ? -3.077 -0.218 15.479 1.00 50.09 91 LYS A N 1
ATOM 721 C CA . LYS A 1 91 ? -4.517 -0.312 15.747 1.00 50.09 91 LYS A CA 1
ATOM 722 C C . LYS A 1 91 ? -5.294 -1.153 14.707 1.00 50.09 91 LYS A C 1
ATOM 724 O O . LYS A 1 91 ? -6.449 -1.478 14.971 1.00 50.09 91 LYS A O 1
ATOM 729 N N . ILE A 1 92 ? -4.696 -1.583 13.585 1.00 55.59 92 ILE A N 1
ATOM 730 C CA . ILE A 1 92 ? -5.337 -2.489 12.600 1.00 55.59 92 ILE A CA 1
ATOM 731 C C . ILE A 1 92 ? -4.903 -3.952 12.812 1.00 55.59 92 ILE A C 1
ATOM 733 O O . ILE A 1 92 ? -3.719 -4.290 12.769 1.00 55.59 92 ILE A O 1
ATOM 737 N N . LYS A 1 93 ? -5.875 -4.863 12.980 1.00 50.88 93 LYS A N 1
ATOM 738 C CA . LYS A 1 93 ? -5.634 -6.319 12.996 1.00 50.88 93 LYS A CA 1
ATOM 739 C C . LYS A 1 93 ? -5.431 -6.843 11.567 1.00 50.88 93 LYS A C 1
ATOM 741 O O . LYS A 1 93 ? -6.395 -7.038 10.834 1.00 50.88 93 LYS A O 1
ATOM 746 N N . CYS A 1 94 ? -4.186 -7.124 11.182 1.00 47.75 94 CYS A N 1
ATOM 747 C CA . CYS A 1 94 ? -3.867 -7.772 9.905 1.00 47.75 94 CYS A CA 1
ATOM 748 C C . CYS A 1 94 ? -4.167 -9.282 9.947 1.00 47.75 94 CYS A C 1
ATOM 750 O O . CYS A 1 94 ? -3.512 -10.026 10.675 1.00 47.75 94 CYS A O 1
ATOM 752 N N . ASN A 1 95 ? -5.119 -9.749 9.132 1.00 42.59 95 ASN A N 1
ATOM 753 C CA . ASN A 1 95 ? -5.373 -11.176 8.909 1.00 42.59 95 ASN A CA 1
ATOM 754 C C . ASN A 1 95 ? -4.680 -11.642 7.622 1.00 42.59 95 ASN A C 1
ATOM 756 O O . ASN A 1 95 ? -4.972 -11.154 6.532 1.00 42.59 95 ASN A O 1
ATOM 760 N N . HIS A 1 96 ? -3.762 -12.599 7.744 1.00 46.75 96 HIS A N 1
ATOM 761 C CA . HIS A 1 96 ? -2.980 -13.110 6.621 1.00 46.75 96 HIS A CA 1
ATOM 762 C C . HIS A 1 96 ? -3.684 -14.300 5.952 1.00 46.75 96 HIS A C 1
ATOM 764 O O . HIS A 1 96 ? -3.978 -15.303 6.602 1.00 46.75 96 HIS A O 1
ATOM 770 N N . ARG A 1 97 ? -3.874 -14.251 4.629 1.00 38.56 97 ARG A N 1
ATOM 771 C CA . ARG A 1 97 ? -3.832 -15.470 3.805 1.00 38.56 97 ARG A CA 1
ATOM 772 C C . ARG A 1 97 ? -2.429 -15.555 3.237 1.00 38.56 97 ARG A C 1
ATOM 774 O O . ARG A 1 97 ? -1.963 -14.563 2.688 1.00 38.56 97 ARG A O 1
ATOM 781 N N . LYS A 1 98 ? -1.787 -16.725 3.366 1.00 33.06 98 LYS A N 1
ATOM 782 C CA . LYS A 1 98 ? -0.509 -17.031 2.706 1.00 33.06 98 LYS A CA 1
ATOM 783 C C . LYS A 1 98 ? -0.575 -16.535 1.265 1.00 33.06 98 LYS A C 1
ATOM 785 O O . LYS A 1 98 ? -1.313 -17.105 0.462 1.00 33.06 98 LYS A O 1
ATOM 790 N N . ILE A 1 99 ? 0.165 -15.467 0.985 1.00 40.03 99 ILE A N 1
ATOM 791 C CA . ILE A 1 99 ? 0.429 -15.008 -0.373 1.00 40.03 99 ILE A CA 1
ATOM 792 C C . ILE A 1 99 ? 1.324 -16.103 -0.957 1.00 40.03 99 ILE A C 1
ATOM 794 O O . ILE A 1 99 ? 2.479 -16.232 -0.552 1.00 40.03 99 ILE A O 1
ATOM 798 N N . LYS A 1 100 ? 0.723 -16.998 -1.746 1.00 32.38 100 LYS A N 1
ATOM 799 C CA . LYS A 1 100 ? 1.449 -18.018 -2.506 1.00 32.38 100 LYS A CA 1
ATOM 800 C C . LYS A 1 100 ? 2.132 -17.371 -3.698 1.00 32.38 100 LYS A C 1
ATOM 802 O O . LYS A 1 100 ? 1.496 -16.477 -4.298 1.00 32.38 100 LYS A O 1
#

pLDDT: mean 76.98, std 14.16, range [32.38, 92.75]

Sequence (100 aa):
MDFIFANQSLYYLTKQAFKEAVQEFYELCNEGAIIFATMMSDKGYSMYERGELMDNSLREVKGCPSGRLSGSSYIRFTKDIEELKEDVGGKIKCNHRKIK

Radius of gyration: 14.57 Å; chains: 1; bounding box: 36×28×38 Å

Secondary structure (DSSP, 8-state):
--EEEESSSGGGS-HHHHHHHHHHHHHHSPTT-EEEE--B-GGGGTTSEEEEEPTTS-EEEE--TTS-S-S-EEE-B--SHHHHHHHH-TTS--PPP---

Organism: Campylobacter jejuni (NCBI:txid197)

Foldseek 3Di:
DAEAEAEPPLFLAFLVVNLVVLVVCVVPDDPPYAYDYDAAAPVVQPVWDWADQDPSQWIWTHDPVVCPDDDIGTGRHDHDPVSVCVSSPVPHDDDDDPPD

InterPro domains:
  IPR029063 S-adenosyl-L-methionine-dependent methyltransferase superfamily [G3DSA:3.40.50.150] (1-98)